Protein AF-A0A7C1ZAG4-F1 (afdb_monomer_lite)

Structure (mmCIF, N/CA/C/O backbone):
data_AF-A0A7C1ZAG4-F1
#
_entry.id   AF-A0A7C1ZAG4-F1
#
loop_
_atom_site.group_PDB
_atom_site.id
_atom_site.type_symbol
_atom_site.label_atom_id
_atom_site.label_alt_id
_atom_site.label_comp_id
_atom_site.label_asym_id
_atom_site.label_entity_id
_atom_site.label_seq_id
_atom_site.pdbx_PDB_ins_code
_atom_site.Cartn_x
_atom_site.Cartn_y
_atom_site.Cartn_z
_atom_site.occupancy
_atom_site.B_iso_or_equiv
_atom_site.auth_seq_id
_atom_site.auth_c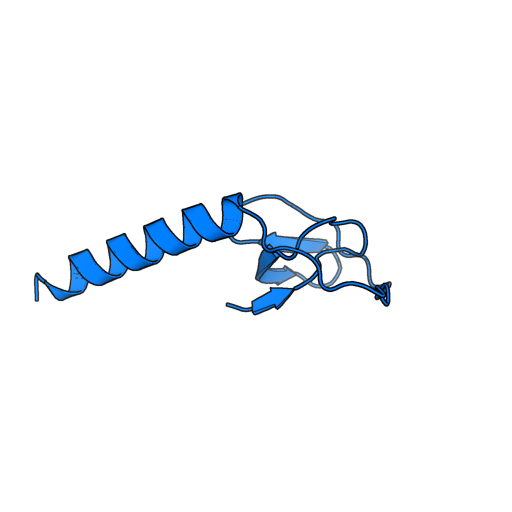omp_id
_atom_site.auth_asym_id
_atom_site.auth_atom_id
_atom_site.pdbx_PDB_model_num
ATOM 1 N N . MET A 1 1 ? -1.870 -7.069 6.785 1.00 70.25 1 MET A N 1
ATOM 2 C CA . MET A 1 1 ? -1.386 -5.926 5.970 1.00 70.25 1 MET A CA 1
ATOM 3 C C . MET A 1 1 ?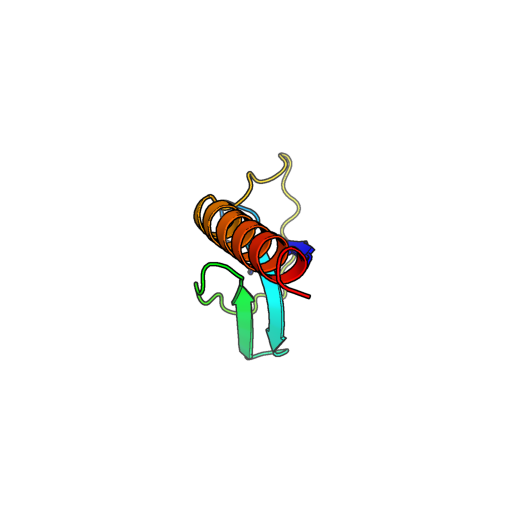 0.135 -5.911 6.014 1.00 70.25 1 MET A C 1
ATOM 5 O O . MET A 1 1 ? 0.667 -5.952 7.113 1.00 70.25 1 MET A O 1
ATOM 9 N N . ASN A 1 2 ? 0.832 -5.895 4.872 1.00 83.12 2 ASN A N 1
ATOM 10 C CA . ASN A 1 2 ? 2.304 -5.968 4.838 1.00 83.12 2 ASN A CA 1
ATOM 11 C C . ASN A 1 2 ? 2.918 -4.736 4.151 1.00 83.12 2 ASN A C 1
ATOM 13 O O . ASN A 1 2 ? 2.466 -4.361 3.068 1.00 83.12 2 ASN A O 1
ATOM 17 N N . TRP A 1 3 ? 3.943 -4.123 4.753 1.00 85.69 3 TRP A N 1
ATOM 18 C CA . TRP A 1 3 ? 4.712 -3.035 4.138 1.00 85.69 3 TRP A CA 1
ATOM 19 C C . TRP A 1 3 ? 5.770 -3.611 3.203 1.00 85.69 3 TRP A C 1
ATOM 21 O O . TRP A 1 3 ? 6.776 -4.158 3.651 1.00 85.69 3 TRP A O 1
ATOM 31 N N . ALA A 1 4 ? 5.575 -3.437 1.902 1.00 82.44 4 ALA A N 1
ATOM 32 C CA . ALA A 1 4 ? 6.502 -3.934 0.896 1.00 82.44 4 ALA A CA 1
ATOM 33 C C . ALA A 1 4 ? 6.908 -2.833 -0.082 1.00 82.44 4 ALA A C 1
ATOM 35 O O . ALA A 1 4 ? 6.167 -1.875 -0.320 1.00 82.44 4 ALA A O 1
ATOM 36 N N . ASP A 1 5 ? 8.099 -2.987 -0.655 1.00 79.25 5 ASP A N 1
ATOM 37 C CA . ASP A 1 5 ? 8.428 -2.298 -1.895 1.00 79.25 5 ASP A CA 1
ATOM 38 C C . ASP A 1 5 ? 7.578 -2.898 -3.019 1.00 79.25 5 ASP A C 1
ATOM 40 O O . ASP A 1 5 ? 7.515 -4.120 -3.179 1.00 79.25 5 ASP A O 1
ATOM 44 N N . VAL A 1 6 ? 6.868 -2.045 -3.748 1.00 78.25 6 VAL A N 1
ATOM 45 C CA . VAL A 1 6 ? 5.940 -2.466 -4.800 1.00 78.25 6 VAL A CA 1
ATOM 46 C C . VAL A 1 6 ? 6.545 -2.120 -6.151 1.00 78.25 6 VAL A C 1
ATOM 48 O O . VAL A 1 6 ? 6.745 -0.954 -6.485 1.00 78.25 6 VAL A O 1
ATOM 51 N N . GLY A 1 7 ? 6.894 -3.165 -6.898 1.00 67.00 7 GLY A N 1
ATOM 52 C CA . GLY A 1 7 ? 7.384 -3.053 -8.267 1.00 67.00 7 GLY A CA 1
ATOM 53 C C . GLY A 1 7 ? 8.833 -2.583 -8.420 1.00 67.00 7 GLY A C 1
ATOM 54 O O . GLY A 1 7 ? 9.193 -2.154 -9.510 1.00 67.00 7 GLY A O 1
ATOM 55 N N . GLY A 1 8 ? 9.667 -2.589 -7.371 1.00 66.38 8 GLY A N 1
ATOM 56 C CA . GLY A 1 8 ? 11.095 -2.237 -7.465 1.00 66.38 8 GLY A CA 1
ATOM 57 C C . GLY A 1 8 ? 11.384 -0.752 -7.731 1.00 66.38 8 GLY A C 1
ATOM 58 O O . GLY A 1 8 ? 12.453 -0.258 -7.381 1.00 66.38 8 GLY A O 1
ATOM 59 N N . ASN A 1 9 ? 10.431 -0.019 -8.311 1.00 67.62 9 ASN A N 1
ATOM 60 C CA . ASN A 1 9 ? 10.541 1.376 -8.729 1.00 67.62 9 ASN A CA 1
ATOM 61 C C . ASN A 1 9 ? 9.990 2.354 -7.678 1.00 67.62 9 ASN A C 1
ATOM 63 O O . ASN A 1 9 ? 10.328 3.539 -7.669 1.00 67.62 9 ASN A O 1
ATOM 67 N N . SER A 1 10 ? 9.167 1.881 -6.739 1.00 74.06 10 SER A N 1
ATOM 68 C CA . SER A 1 10 ? 8.640 2.767 -5.707 1.00 74.06 10 SER A CA 1
ATOM 69 C C . SER A 1 10 ? 9.773 3.321 -4.837 1.00 74.06 10 SER A C 1
ATOM 71 O O . SER A 1 10 ? 10.655 2.603 -4.373 1.00 74.06 10 SER A O 1
ATOM 73 N N . ARG A 1 11 ? 9.789 4.635 -4.597 1.00 80.94 11 ARG A N 1
ATOM 74 C CA . ARG A 1 11 ? 10.748 5.262 -3.664 1.00 80.94 11 ARG A CA 1
ATOM 75 C C . ARG A 1 11 ? 10.334 5.109 -2.196 1.00 80.94 11 ARG A C 1
ATOM 77 O O . ARG A 1 11 ? 11.053 5.563 -1.311 1.00 80.94 11 ARG A O 1
ATOM 84 N N . VAL A 1 12 ? 9.195 4.467 -1.941 1.00 87.00 12 VAL A N 1
ATOM 85 C CA . VAL A 1 12 ? 8.602 4.277 -0.613 1.00 87.00 12 VAL A CA 1
ATOM 86 C C . VAL A 1 12 ? 7.967 2.889 -0.494 1.00 87.00 12 VAL A C 1
ATOM 88 O O . VAL A 1 12 ? 7.504 2.323 -1.485 1.00 87.00 12 VAL A O 1
ATOM 91 N N . LYS A 1 13 ? 7.884 2.345 0.721 1.00 88.44 13 LYS A N 1
ATOM 92 C CA . LYS A 1 13 ? 7.107 1.129 0.986 1.00 88.44 13 LYS A CA 1
ATOM 93 C C . LYS A 1 13 ? 5.621 1.451 0.979 1.00 88.44 13 LYS A C 1
ATOM 95 O O . LYS A 1 13 ? 5.195 2.459 1.545 1.00 88.44 13 LYS A O 1
ATOM 100 N N . HIS A 1 14 ? 4.828 0.557 0.414 1.00 89.94 14 HIS A N 1
ATOM 101 C CA . HIS A 1 14 ? 3.375 0.630 0.440 1.00 89.94 14 HIS A CA 1
ATOM 102 C C . HIS A 1 14 ? 2.795 -0.525 1.253 1.00 89.94 14 HIS A C 1
ATOM 104 O O . HIS A 1 14 ? 3.361 -1.615 1.294 1.00 89.94 14 HIS A O 1
ATOM 110 N N . VAL A 1 15 ? 1.645 -0.292 1.886 1.00 89.88 15 VAL A N 1
ATOM 111 C CA . VAL A 1 15 ? 0.868 -1.376 2.495 1.00 89.88 15 VAL A CA 1
ATOM 112 C C . VAL A 1 15 ? 0.179 -2.144 1.380 1.00 89.88 15 VAL A C 1
ATOM 114 O O . VAL A 1 15 ? -0.736 -1.617 0.747 1.00 89.88 15 VAL A O 1
ATOM 117 N N . VAL A 1 16 ? 0.611 -3.377 1.152 1.00 87.69 16 VAL A N 1
ATOM 118 C CA . VAL A 1 16 ? -0.007 -4.289 0.192 1.00 87.69 16 VAL A CA 1
ATOM 119 C C . VAL A 1 16 ? -1.236 -4.922 0.835 1.00 87.69 16 VAL A C 1
ATOM 121 O O . VAL A 1 16 ? -1.150 -5.499 1.925 1.00 87.69 16 VAL A O 1
ATOM 124 N N . ILE A 1 17 ? -2.374 -4.785 0.154 1.00 87.94 17 ILE A N 1
ATOM 125 C CA . ILE A 1 17 ? -3.641 -5.423 0.527 1.00 87.94 17 ILE A CA 1
ATOM 126 C C . ILE A 1 17 ? -3.772 -6.744 -0.221 1.00 87.94 17 ILE A C 1
ATOM 128 O O . ILE A 1 17 ? -4.074 -7.767 0.383 1.00 87.94 17 ILE A O 1
ATOM 132 N N . ARG A 1 18 ? -3.524 -6.716 -1.533 1.00 84.25 18 ARG A N 1
ATOM 133 C CA . ARG A 1 18 ? -3.693 -7.863 -2.421 1.00 84.25 18 ARG A CA 1
ATOM 134 C C . ARG A 1 18 ? -2.632 -7.828 -3.516 1.00 84.25 18 ARG A C 1
ATOM 136 O O . ARG A 1 18 ? -2.223 -6.756 -3.964 1.00 84.25 18 ARG A O 1
ATOM 143 N N . LYS A 1 19 ? -2.155 -9.006 -3.904 1.00 78.31 19 LYS A N 1
ATOM 144 C CA . LYS A 1 19 ? -1.277 -9.195 -5.057 1.00 78.31 19 LYS A CA 1
ATOM 145 C C . LYS A 1 19 ? -2.026 -10.077 -6.037 1.00 78.31 19 LYS A C 1
ATOM 147 O O . LYS A 1 19 ? -2.309 -11.221 -5.696 1.00 78.31 19 LYS A O 1
ATOM 152 N N . ASP A 1 20 ? -2.331 -9.549 -7.211 1.00 80.19 20 ASP A N 1
ATOM 153 C CA . ASP A 1 20 ? -2.867 -10.344 -8.306 1.00 80.19 20 ASP A CA 1
ATOM 154 C C . ASP A 1 20 ? -1.664 -10.754 -9.171 1.00 80.19 20 ASP A C 1
ATOM 156 O O . ASP A 1 20 ? -1.042 -9.893 -9.805 1.00 80.19 20 ASP A O 1
ATOM 160 N N . PRO A 1 21 ? -1.232 -12.028 -9.099 1.00 69.94 21 PRO A N 1
ATOM 161 C CA . PRO A 1 21 ? -0.002 -12.476 -9.740 1.00 69.94 21 PRO A CA 1
ATOM 162 C C . PRO A 1 21 ? -0.067 -12.229 -11.252 1.00 69.94 21 PRO A C 1
ATOM 164 O O . PRO A 1 21 ? -1.015 -12.638 -11.913 1.00 69.94 21 PRO A O 1
ATOM 167 N N . GLY A 1 22 ? 0.937 -11.524 -11.782 1.00 67.88 22 GLY A N 1
ATOM 168 C CA . GLY A 1 22 ? 1.037 -11.176 -13.204 1.00 67.88 22 GLY A CA 1
ATOM 169 C C . GLY A 1 22 ? 0.194 -9.981 -13.662 1.00 67.88 22 GLY A C 1
ATOM 170 O O . GLY A 1 22 ? 0.281 -9.619 -14.829 1.00 67.88 22 GLY A O 1
ATOM 171 N N . ILE A 1 23 ? -0.594 -9.358 -12.776 1.00 76.50 23 ILE A N 1
ATOM 172 C CA . ILE A 1 23 ? -1.525 -8.283 -13.145 1.00 76.50 23 ILE A CA 1
ATOM 173 C C . ILE A 1 23 ? -1.142 -6.989 -12.415 1.00 76.50 23 ILE A C 1
ATOM 175 O O . ILE A 1 23 ? -0.422 -6.163 -12.967 1.00 76.50 23 ILE A O 1
ATOM 179 N N . PHE A 1 24 ? -1.535 -6.816 -11.150 1.00 78.81 24 PHE A N 1
ATOM 180 C CA . PHE A 1 24 ? -1.266 -5.585 -10.401 1.00 78.81 24 PHE A CA 1
ATOM 181 C C . PHE A 1 24 ? -1.080 -5.854 -8.907 1.00 78.81 24 PHE A C 1
ATOM 183 O O . PHE A 1 24 ? -1.598 -6.818 -8.335 1.00 78.81 24 PHE A O 1
ATOM 190 N N . ILE A 1 25 ? -0.361 -4.949 -8.243 1.00 81.75 25 ILE A N 1
ATOM 191 C CA . ILE A 1 25 ? -0.286 -4.908 -6.782 1.00 81.75 25 ILE A CA 1
ATOM 192 C C . ILE A 1 25 ? -1.275 -3.862 -6.269 1.00 81.75 25 ILE A C 1
ATOM 194 O O . ILE A 1 25 ? -1.131 -2.663 -6.522 1.00 81.75 25 ILE A O 1
ATOM 198 N N . HIS A 1 26 ? -2.257 -4.314 -5.492 1.00 85.62 26 HIS A N 1
ATOM 199 C CA . HIS A 1 26 ? -3.229 -3.450 -4.835 1.00 85.62 26 HIS A CA 1
ATOM 200 C C . HIS A 1 26 ? -2.692 -2.989 -3.481 1.00 85.62 26 HIS A C 1
ATOM 202 O O . HIS A 1 26 ? -2.469 -3.789 -2.562 1.00 85.62 26 HIS A O 1
ATOM 208 N N . VAL A 1 27 ? -2.518 -1.674 -3.339 1.00 88.69 27 VAL A N 1
ATOM 209 C CA . VAL A 1 27 ? -2.040 -1.055 -2.099 1.00 88.69 27 VAL A CA 1
ATOM 210 C C . VAL A 1 27 ? -3.106 -0.212 -1.413 1.00 88.69 27 VAL A C 1
ATOM 212 O O . VAL A 1 27 ? -4.039 0.292 -2.037 1.00 88.69 27 VAL A O 1
ATOM 215 N N . LEU A 1 28 ? -2.919 0.013 -0.114 1.00 90.94 28 LEU A N 1
ATOM 216 C CA . LEU A 1 28 ? -3.879 0.714 0.736 1.00 90.94 28 LEU A CA 1
ATOM 217 C C . LEU A 1 28 ? -4.181 2.150 0.300 1.00 90.94 28 LEU A C 1
ATOM 219 O O . LEU A 1 28 ? -5.309 2.611 0.435 1.00 90.94 28 LEU A O 1
ATOM 223 N N . CYS A 1 29 ? -3.205 2.853 -0.274 1.00 89.56 29 CYS A N 1
ATOM 224 C CA . CYS A 1 29 ? -3.424 4.203 -0.791 1.00 89.56 29 CYS A CA 1
ATOM 225 C C . CYS A 1 29 ? -4.106 4.238 -2.169 1.00 89.56 29 CYS A C 1
ATOM 227 O O . CYS A 1 29 ? -4.144 5.300 -2.784 1.00 89.56 29 CYS A O 1
ATOM 229 N N . LYS A 1 30 ? -4.616 3.097 -2.660 1.00 86.88 30 LYS A N 1
ATOM 230 C CA . LYS A 1 30 ? -5.308 2.932 -3.951 1.00 86.88 30 LYS A CA 1
ATOM 231 C C . LYS A 1 30 ? -4.478 3.281 -5.192 1.00 86.88 30 LYS A C 1
ATOM 233 O O . LYS A 1 30 ? -5.017 3.321 -6.294 1.00 86.88 30 LYS A O 1
ATOM 238 N N . LYS A 1 31 ? -3.168 3.499 -5.045 1.00 84.31 31 LYS A N 1
ATOM 239 C CA . LYS A 1 31 ? -2.258 3.565 -6.191 1.00 84.31 31 LYS A CA 1
ATOM 240 C C . LYS A 1 31 ? -2.149 2.180 -6.833 1.00 84.31 31 LYS A C 1
ATOM 242 O O . LYS A 1 31 ? -2.172 1.172 -6.131 1.00 84.31 31 LYS A O 1
ATOM 247 N N . ARG A 1 32 ? -2.047 2.139 -8.159 1.00 77.88 32 ARG A N 1
ATOM 248 C CA . ARG A 1 32 ? -1.787 0.910 -8.914 1.00 77.88 32 ARG A CA 1
ATOM 249 C C . ARG A 1 32 ? -0.295 0.821 -9.195 1.00 77.88 32 ARG A C 1
ATOM 251 O O . ARG A 1 32 ? 0.326 1.834 -9.506 1.00 77.88 32 ARG A O 1
ATOM 258 N N . PHE A 1 33 ? 0.254 -0.374 -9.045 1.00 79.56 33 PHE A N 1
ATOM 259 C CA . PHE A 1 33 ? 1.637 -0.673 -9.381 1.00 79.56 33 PHE A CA 1
ATOM 260 C C . PHE A 1 33 ? 1.655 -1.931 -10.230 1.00 79.56 33 PHE A C 1
ATOM 262 O O . PHE A 1 33 ? 1.056 -2.939 -9.838 1.00 79.56 33 PHE A O 1
ATOM 269 N N . ASP A 1 34 ? 2.343 -1.863 -11.362 1.00 76.38 34 ASP A N 1
ATOM 270 C CA . ASP A 1 34 ? 2.601 -3.038 -12.180 1.00 76.38 34 ASP A CA 1
ATOM 271 C C . ASP A 1 34 ? 3.434 -4.048 -11.391 1.00 76.38 34 ASP A C 1
ATOM 273 O O . ASP A 1 34 ? 4.289 -3.705 -10.557 1.00 76.38 34 ASP A O 1
ATOM 277 N N . PHE A 1 35 ? 3.159 -5.321 -11.640 1.00 71.06 35 PHE A N 1
ATOM 278 C CA . PHE A 1 35 ? 3.923 -6.396 -11.044 1.00 71.06 35 PHE A CA 1
ATOM 279 C C . PHE A 1 35 ? 5.293 -6.493 -11.726 1.00 71.06 35 PHE A C 1
ATOM 281 O O . PHE A 1 35 ? 5.420 -7.037 -12.818 1.00 71.06 35 PHE A O 1
ATOM 288 N N . TYR A 1 36 ? 6.338 -6.003 -11.058 1.00 69.38 36 TYR A N 1
ATOM 289 C CA . TYR A 1 36 ? 7.716 -6.270 -11.463 1.00 69.38 36 TYR A CA 1
ATOM 290 C C . TYR A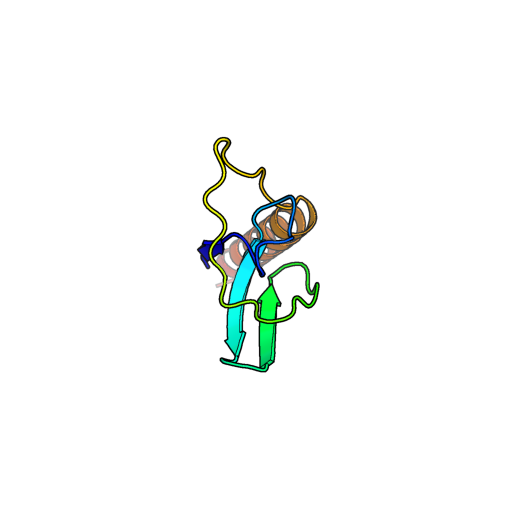 1 3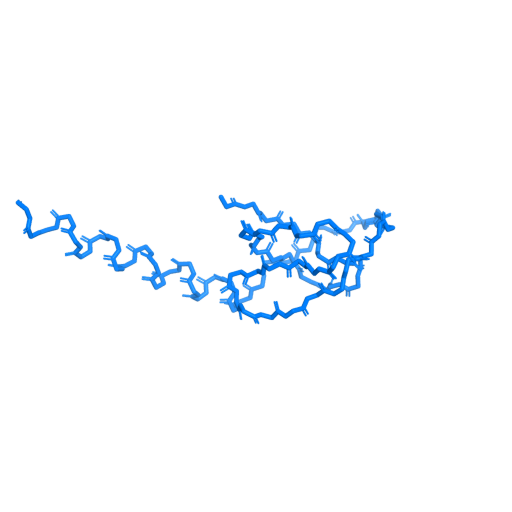6 ? 8.300 -7.395 -10.598 1.00 69.38 36 TYR A C 1
ATOM 292 O O . TYR A 1 36 ? 8.440 -7.210 -9.386 1.00 69.38 36 TYR A O 1
ATOM 300 N N . PRO A 1 37 ? 8.696 -8.542 -11.184 1.00 62.94 37 PRO A N 1
ATOM 301 C CA . PRO A 1 37 ? 9.292 -9.654 -10.439 1.00 62.94 37 PRO A CA 1
ATOM 302 C C . PRO A 1 37 ? 10.715 -9.349 -9.943 1.00 62.94 37 PRO A C 1
ATOM 304 O O . PRO A 1 37 ? 11.281 -10.101 -9.151 1.00 62.94 37 PRO A O 1
ATOM 307 N N . LYS A 1 38 ? 11.323 -8.249 -10.401 1.00 66.06 38 LYS A N 1
ATOM 308 C CA . LYS A 1 38 ? 12.709 -7.914 -10.084 1.00 66.06 38 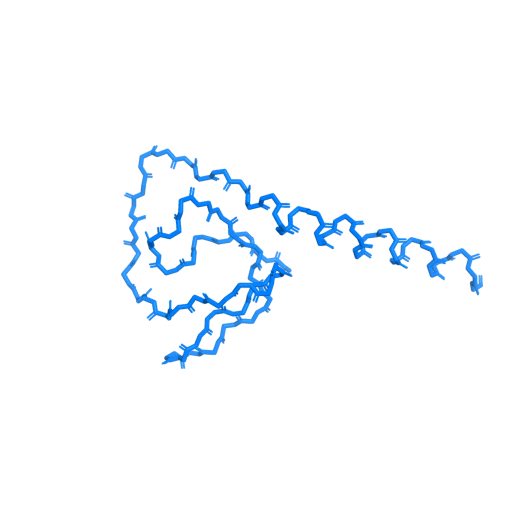LYS A CA 1
ATOM 309 C C . LYS A 1 38 ? 12.806 -7.285 -8.694 1.00 66.06 38 LYS A C 1
ATOM 311 O O . LYS A 1 38 ? 12.528 -6.103 -8.503 1.00 66.06 38 LYS A O 1
ATOM 316 N N . TYR A 1 39 ? 13.238 -8.083 -7.722 1.00 64.88 39 TYR A N 1
ATOM 317 C CA . TYR A 1 39 ? 13.601 -7.595 -6.395 1.00 64.88 39 TYR A CA 1
ATOM 318 C C . TYR A 1 39 ? 14.843 -6.700 -6.483 1.00 64.88 39 TYR A C 1
ATOM 320 O O . TYR A 1 39 ? 15.918 -7.148 -6.883 1.00 64.88 39 TYR A O 1
ATOM 328 N N . ILE A 1 40 ? 14.710 -5.430 -6.093 1.00 69.62 40 ILE A N 1
ATOM 329 C CA . ILE A 1 40 ? 15.840 -4.501 -6.020 1.00 69.62 40 ILE A CA 1
ATOM 330 C C . ILE A 1 40 ? 16.362 -4.478 -4.581 1.00 69.62 40 ILE A C 1
ATOM 332 O O . ILE A 1 40 ? 15.720 -3.929 -3.685 1.00 69.62 40 ILE A O 1
ATOM 336 N N . LYS A 1 41 ? 17.560 -5.036 -4.354 1.00 69.31 41 LYS A N 1
ATOM 337 C CA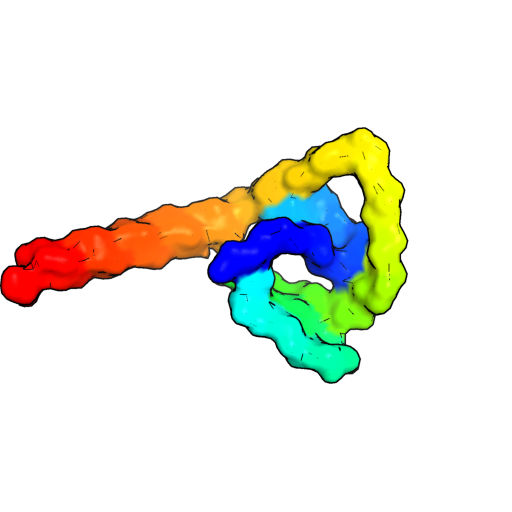 . LYS A 1 41 ? 18.283 -4.854 -3.085 1.00 69.31 41 LYS A CA 1
ATOM 338 C C . LYS A 1 41 ? 18.667 -3.381 -2.943 1.00 69.31 41 LYS A C 1
ATOM 340 O O . LYS A 1 41 ? 19.521 -2.885 -3.673 1.00 69.31 41 LYS A O 1
ATOM 345 N N . ARG A 1 42 ? 18.054 -2.676 -1.991 1.00 71.19 42 ARG A N 1
ATOM 346 C CA . ARG A 1 42 ? 18.404 -1.284 -1.670 1.00 71.19 42 ARG A CA 1
ATOM 347 C C . ARG A 1 42 ? 19.298 -1.226 -0.437 1.00 71.19 42 ARG A C 1
ATOM 349 O O . ARG A 1 42 ? 19.032 -1.900 0.550 1.00 71.19 42 ARG A O 1
ATOM 356 N N . ARG A 1 43 ? 20.333 -0.376 -0.486 1.00 73.75 43 ARG A N 1
ATOM 357 C CA . ARG A 1 43 ? 21.255 -0.132 0.642 1.00 73.75 43 ARG A CA 1
ATOM 358 C C . ARG A 1 43 ? 20.594 0.590 1.821 1.00 73.75 43 ARG A C 1
ATOM 360 O O . ARG A 1 43 ? 21.067 0.467 2.941 1.00 73.75 43 ARG A O 1
ATOM 367 N N . LYS A 1 44 ? 19.528 1.359 1.573 1.00 77.25 44 LYS A N 1
ATOM 368 C CA . LYS A 1 44 ? 18.780 2.094 2.601 1.00 77.25 44 LYS A CA 1
ATOM 369 C C . LYS A 1 44 ? 17.339 1.586 2.680 1.00 77.25 44 LYS A C 1
ATOM 371 O O . LYS A 1 44 ? 16.740 1.333 1.628 1.00 77.25 44 LYS A O 1
ATOM 376 N N . PRO A 1 45 ? 16.765 1.466 3.891 1.00 78.94 45 PRO A N 1
ATOM 377 C CA . PRO A 1 45 ? 15.359 1.136 4.048 1.00 78.94 45 PRO A CA 1
ATOM 378 C C . PRO A 1 45 ? 14.497 2.251 3.450 1.00 78.94 45 PRO A C 1
ATOM 380 O O . PRO A 1 45 ? 14.753 3.437 3.647 1.00 78.94 45 PRO A O 1
ATOM 383 N N . LEU A 1 46 ? 13.469 1.864 2.698 1.00 83.62 46 LEU A N 1
ATOM 384 C CA . LEU A 1 46 ? 12.522 2.815 2.129 1.00 83.62 46 LEU A CA 1
ATOM 385 C C . LEU A 1 46 ? 11.585 3.359 3.204 1.00 83.62 46 LEU A C 1
ATOM 387 O O . LEU A 1 46 ? 11.076 2.596 4.029 1.00 83.62 46 LEU A O 1
ATOM 391 N N . ALA A 1 47 ? 11.322 4.664 3.141 1.00 88.50 47 ALA A N 1
ATOM 392 C CA . ALA A 1 47 ? 10.319 5.314 3.972 1.00 88.50 47 ALA A CA 1
ATOM 393 C C . ALA A 1 47 ? 8.917 4.764 3.668 1.00 88.50 47 ALA A C 1
ATOM 395 O O . ALA A 1 47 ? 8.649 4.267 2.573 1.00 88.50 47 ALA A O 1
ATOM 396 N N . HIS A 1 48 ? 8.005 4.857 4.630 1.00 91.38 48 HIS A N 1
ATOM 397 C CA . HIS A 1 48 ? 6.613 4.454 4.450 1.00 91.38 48 HIS A CA 1
ATOM 398 C C . HIS A 1 48 ? 5.836 5.482 3.617 1.00 91.38 48 HIS A C 1
ATOM 400 O O . HIS A 1 48 ? 5.986 6.689 3.798 1.00 91.38 48 HIS A O 1
ATOM 406 N N . CYS A 1 49 ? 4.968 5.011 2.718 1.00 90.19 49 CYS A N 1
ATOM 407 C CA . CYS A 1 49 ? 4.123 5.883 1.912 1.00 90.19 49 CYS A CA 1
ATOM 408 C C . CYS A 1 49 ? 3.178 6.703 2.816 1.00 90.19 49 CYS A C 1
ATOM 410 O O . CYS A 1 49 ? 2.347 6.108 3.514 1.00 90.19 49 CYS A O 1
ATOM 412 N N . PRO A 1 50 ? 3.212 8.049 2.757 1.00 90.81 50 PRO A N 1
ATOM 413 C CA . PRO A 1 50 ? 2.359 8.895 3.595 1.00 90.81 50 PRO A CA 1
ATOM 414 C C . PRO A 1 50 ? 0.868 8.682 3.306 1.00 90.81 50 PRO A C 1
ATOM 416 O O . PRO A 1 50 ? 0.045 8.711 4.219 1.00 90.81 50 PRO A O 1
ATOM 419 N N . GLY A 1 51 ? 0.511 8.374 2.053 1.00 91.00 51 GLY A N 1
ATOM 420 C CA . GLY A 1 51 ? -0.860 8.019 1.681 1.00 91.00 51 GLY A CA 1
ATOM 421 C C . GLY A 1 51 ? -1.332 6.720 2.339 1.00 91.00 51 GLY A C 1
ATOM 422 O O . GLY A 1 51 ? -2.461 6.653 2.820 1.00 91.00 51 GLY A O 1
ATOM 423 N N . CYS A 1 52 ? -0.464 5.703 2.417 1.00 90.94 52 CYS A N 1
ATOM 424 C CA . CYS A 1 52 ? -0.781 4.462 3.127 1.00 90.94 52 CYS A CA 1
ATOM 425 C C . CYS A 1 52 ? -0.913 4.706 4.634 1.00 90.94 52 CYS A C 1
ATOM 427 O O . CYS A 1 52 ? -1.837 4.173 5.236 1.00 90.94 52 CYS A O 1
ATOM 429 N N . ILE A 1 53 ? -0.056 5.545 5.230 1.00 92.69 53 ILE A N 1
ATOM 430 C CA . ILE A 1 53 ? -0.165 5.924 6.650 1.00 92.69 53 ILE A CA 1
ATOM 431 C C . ILE A 1 53 ? -1.506 6.615 6.922 1.00 92.69 53 ILE A C 1
ATOM 433 O O . ILE A 1 53 ? -2.202 6.245 7.864 1.00 92.69 53 ILE A O 1
ATOM 437 N N . LYS A 1 54 ? -1.894 7.600 6.101 1.00 92.75 54 LYS A N 1
ATOM 438 C CA . LYS A 1 54 ? -3.162 8.330 6.272 1.00 92.75 54 LYS A CA 1
ATOM 439 C C . LYS A 1 54 ? -4.369 7.395 6.168 1.00 92.75 54 LYS A C 1
ATOM 441 O O . LYS A 1 54 ? -5.264 7.463 7.007 1.00 92.75 54 LYS A O 1
ATOM 446 N N . ALA A 1 55 ? -4.373 6.510 5.173 1.00 90.75 55 ALA A N 1
ATOM 447 C CA . ALA A 1 55 ? -5.431 5.519 5.002 1.00 90.75 55 ALA A CA 1
ATOM 448 C C . ALA A 1 55 ? -5.487 4.527 6.176 1.00 90.75 55 ALA A C 1
ATOM 450 O O . ALA A 1 55 ? -6.570 4.230 6.668 1.00 90.75 55 ALA A O 1
ATOM 451 N N . LEU A 1 56 ? -4.332 4.083 6.680 1.00 90.06 56 LEU A N 1
ATOM 452 C CA . LEU A 1 56 ? -4.258 3.194 7.838 1.00 90.06 56 LEU A CA 1
ATOM 453 C C . LEU A 1 56 ? -4.793 3.867 9.107 1.00 90.06 56 LEU A C 1
ATOM 455 O O . LEU A 1 56 ? -5.603 3.276 9.811 1.00 90.06 56 LEU A O 1
ATOM 459 N N . LYS A 1 57 ? -4.404 5.122 9.370 1.00 90.25 57 LYS A N 1
ATOM 460 C CA . LYS A 1 57 ? -4.932 5.904 10.501 1.00 90.25 57 LYS A CA 1
ATOM 461 C C . LYS A 1 57 ? -6.451 6.055 10.426 1.00 90.25 57 LYS A C 1
ATOM 463 O O . LYS A 1 57 ? -7.118 5.954 11.450 1.00 90.25 57 LYS A O 1
ATOM 468 N N . LYS A 1 58 ? -6.992 6.278 9.222 1.00 89.75 58 LYS A N 1
ATOM 469 C CA . LYS A 1 58 ? -8.441 6.351 9.010 1.00 89.75 58 LYS A CA 1
ATOM 470 C C . LYS A 1 58 ? -9.116 5.021 9.364 1.00 89.75 58 LYS A C 1
ATOM 472 O O . LYS A 1 58 ? -10.031 5.033 10.175 1.00 89.75 58 LYS A O 1
ATOM 477 N N . LEU A 1 59 ? -8.606 3.900 8.847 1.00 87.81 59 LEU A N 1
ATOM 478 C CA . LEU A 1 59 ? -9.144 2.568 9.146 1.00 87.81 59 LEU A CA 1
ATOM 479 C C . LEU A 1 59 ? -9.092 2.227 10.639 1.00 87.81 59 LEU A C 1
ATOM 481 O O . LEU A 1 59 ? -10.055 1.690 11.171 1.00 87.81 59 LEU A O 1
ATOM 485 N N . ILE A 1 60 ? -7.992 2.559 11.322 1.00 88.19 60 ILE A N 1
ATOM 486 C CA . ILE A 1 60 ? -7.863 2.352 12.772 1.00 88.19 60 ILE A CA 1
ATOM 487 C C . ILE A 1 60 ? -8.919 3.171 13.518 1.00 88.19 60 ILE A C 1
ATOM 489 O O . ILE A 1 60 ? -9.607 2.631 14.377 1.00 88.19 60 ILE A O 1
ATOM 493 N N . ARG A 1 61 ? -9.101 4.447 13.154 1.00 89.44 61 ARG A N 1
ATOM 494 C CA . ARG A 1 61 ? -10.113 5.315 13.772 1.00 89.44 61 ARG A CA 1
ATOM 495 C C . ARG A 1 61 ? -11.536 4.803 13.532 1.00 89.44 61 ARG A C 1
ATOM 497 O O . ARG A 1 61 ? -12.346 4.820 14.450 1.00 89.44 61 ARG A O 1
ATOM 504 N N . GLU A 1 62 ? -11.832 4.332 12.322 1.00 87.56 62 GLU A N 1
ATOM 505 C CA . GLU A 1 62 ? -13.127 3.727 11.980 1.00 87.56 62 GLU A CA 1
ATOM 506 C C . GLU A 1 62 ? -13.357 2.412 12.740 1.00 87.56 62 GLU A C 1
ATOM 508 O O . GLU A 1 62 ? -14.472 2.147 13.176 1.00 87.56 62 GLU A O 1
ATOM 513 N N . SER A 1 63 ? -12.309 1.612 12.950 1.00 82.50 63 SER A N 1
ATOM 514 C CA . SER A 1 63 ? -12.392 0.378 13.736 1.00 82.50 63 SER A CA 1
ATOM 515 C C . SER A 1 63 ? -12.603 0.655 15.225 1.00 82.50 63 SER A C 1
ATOM 517 O O . SER A 1 63 ? -13.406 -0.020 15.855 1.00 82.50 63 SER A O 1
ATOM 519 N N . GLN A 1 64 ? -11.920 1.653 15.789 1.00 78.94 64 GLN A N 1
ATOM 520 C CA . GLN A 1 64 ? -12.079 2.041 17.194 1.00 78.94 64 GLN A CA 1
ATOM 521 C C . GLN A 1 64 ? -13.456 2.654 17.473 1.00 78.94 64 GLN A C 1
ATOM 523 O O . GLN A 1 64 ? -14.030 2.401 18.525 1.00 78.94 64 GLN A O 1
ATOM 528 N N . GLY A 1 65 ? -14.015 3.408 16.521 1.00 62.50 65 GLY A N 1
ATOM 529 C CA . GLY A 1 65 ? -15.370 3.952 16.638 1.00 62.50 65 GLY A CA 1
ATOM 530 C C . GLY A 1 65 ? -16.478 2.895 16.583 1.00 62.50 65 GLY A C 1
ATOM 531 O O . GLY A 1 65 ? -17.561 3.144 17.095 1.00 62.50 65 GLY A O 1
ATOM 532 N N . LYS A 1 66 ? -16.219 1.721 15.990 1.00 56.53 66 LYS A N 1
ATOM 533 C CA . LYS A 1 66 ? -17.182 0.608 15.963 1.00 56.53 66 LYS A CA 1
ATOM 534 C C . LYS A 1 66 ? -17.234 -0.179 17.272 1.00 56.53 66 LYS A C 1
ATOM 536 O O . LYS A 1 66 ? -18.310 -0.602 17.652 1.00 56.53 66 LYS A O 1
ATOM 541 N N . ILE A 1 67 ? -16.106 -0.307 17.974 1.00 54.56 67 ILE A N 1
ATOM 542 C CA . ILE A 1 67 ? -16.017 -1.047 19.248 1.00 54.56 67 ILE A CA 1
ATOM 543 C C . ILE A 1 67 ? -16.778 -0.328 20.378 1.00 54.56 67 ILE A C 1
ATOM 545 O O . ILE A 1 67 ? -17.189 -0.955 21.341 1.00 54.56 67 ILE A O 1
ATOM 549 N N . ALA A 1 68 ? -16.987 0.987 20.273 1.00 50.41 68 ALA A N 1
ATOM 550 C CA . ALA A 1 68 ? -17.680 1.775 21.295 1.00 50.41 68 ALA A CA 1
ATOM 551 C C . ALA A 1 68 ? -19.221 1.751 21.186 1.00 50.41 68 ALA A C 1
ATOM 553 O O . ALA A 1 68 ? -19.873 2.514 21.892 1.00 50.41 68 ALA A O 1
ATOM 554 N N . ASN A 1 69 ? -19.795 0.950 20.282 1.00 49.53 69 ASN A N 1
ATOM 555 C CA . ASN A 1 69 ? -21.233 0.950 19.987 1.00 49.53 69 ASN A CA 1
ATOM 556 C C . ASN A 1 69 ? -21.851 -0.464 19.984 1.00 49.53 69 ASN A C 1
ATOM 558 O O . ASN A 1 69 ? -22.897 -0.665 19.366 1.00 49.53 69 ASN A O 1
ATOM 562 N N . GLU A 1 70 ? -21.192 -1.423 20.640 1.00 44.88 70 GLU A N 1
ATOM 563 C CA . GLU A 1 70 ? -21.697 -2.778 20.918 1.00 44.88 70 GLU A CA 1
ATOM 564 C C . GLU A 1 70 ? -21.921 -2.972 22.421 1.00 44.88 70 GLU A C 1
ATOM 566 O O . GLU A 1 70 ? -21.069 -2.495 23.209 1.00 44.88 70 GLU A O 1
#

Radius of gyration: 14.17 Å; chains: 1; bounding box: 43×21×34 Å

Sequence (70 aa):
MNWADVGGNSRVKHVVIRKDPGIFIHVLCKKRFDFYPKYIKRRKPLAHCPGCIKALKKLIRESQGKIANE

pLDDT: mean 78.9, std 11.48, range [44.88, 92.75]

Foldseek 3Di:
DDFDDAQCPDLATFAFPDDDPQAWTQGQLRDTGGHHPDDDDDPDHHHHDVSRVVSVVVVVVVVVVVVVPD

Secondary structure (DSSP, 8-state):
-EEE--TTT-SEEEEEEEE-TTSEEEETT--EEE--------SSPPEEPHHHHHHHHHHHHHHHHHHTT-